Protein AF-A0AAW3B9J2-F1 (afdb_monomer)

Sequence (169 aa):
MQPTWLPDTKASALLDKLEAFFSQGSSTDRLRQFIGESEDTFALIASESAVNTDTEASLRLYHLFQKYGSLIEALIGEFIATMEKPDESMLQSLTSAIQEEWKSPSAAYRCVCTSYIVASMDYKEFLEFVDDMYSMTHYRMLMDEDDDSGKEDSEGIAGDASDGGWRIP

Structure (mmCIF, N/CA/C/O backbone):
data_AF-A0AAW3B9J2-F1
#
_entry.id   AF-A0AAW3B9J2-F1
#
loop_
_atom_site.group_PDB
_atom_site.id
_atom_site.type_symbol
_atom_site.label_atom_id
_atom_site.label_alt_id
_atom_site.label_comp_id
_atom_site.label_asym_id
_atom_site.label_entity_id
_atom_site.label_seq_id
_atom_site.pdbx_PDB_ins_code
_atom_site.Cartn_x
_atom_site.Cartn_y
_atom_site.Cartn_z
_atom_site.occupancy
_atom_site.B_iso_or_equiv
_atom_site.auth_seq_id
_atom_site.auth_comp_id
_atom_site.auth_asym_id
_atom_site.auth_atom_id
_atom_site.pdbx_PDB_model_num
ATOM 1 N N . MET A 1 1 ? 13.380 16.543 33.011 1.00 35.41 1 MET A N 1
ATOM 2 C CA . MET A 1 1 ? 12.353 15.483 33.020 1.00 35.41 1 MET A CA 1
ATOM 3 C C . MET A 1 1 ? 11.882 15.318 31.588 1.00 35.41 1 MET A C 1
ATOM 5 O O . MET A 1 1 ? 11.246 16.229 31.078 1.00 35.41 1 MET A O 1
ATOM 9 N N . GLN A 1 2 ? 12.294 14.251 30.904 1.00 36.44 2 GLN A N 1
ATOM 10 C CA . GLN A 1 2 ? 11.704 13.900 29.609 1.00 36.44 2 GLN A CA 1
ATOM 11 C C . GLN A 1 2 ? 10.344 13.243 29.879 1.00 36.44 2 GLN A C 1
ATOM 13 O O . GLN A 1 2 ? 10.280 12.404 30.782 1.00 36.44 2 GLN A O 1
ATOM 18 N N . PRO A 1 3 ? 9.266 13.606 29.166 1.00 47.28 3 PRO A N 1
ATOM 19 C CA . PRO A 1 3 ? 8.018 12.876 29.275 1.00 47.28 3 PRO A CA 1
ATOM 20 C C . PRO A 1 3 ? 8.247 11.483 28.694 1.00 47.28 3 PRO A C 1
ATOM 22 O O . PRO A 1 3 ? 8.607 11.339 27.527 1.00 47.28 3 PRO A O 1
ATOM 25 N N . THR A 1 4 ? 8.075 10.462 29.522 1.00 44.75 4 THR A N 1
ATOM 26 C CA . THR A 1 4 ? 8.011 9.073 29.084 1.00 44.75 4 THR A CA 1
ATOM 27 C C . THR A 1 4 ? 6.701 8.929 28.313 1.00 44.75 4 THR A C 1
ATOM 29 O O . THR A 1 4 ? 5.633 8.854 28.917 1.00 44.75 4 THR A O 1
ATOM 32 N N . TRP A 1 5 ? 6.765 8.998 26.983 1.00 53.16 5 TRP A N 1
ATOM 33 C CA . TRP A 1 5 ? 5.642 8.648 26.118 1.00 53.16 5 TRP A CA 1
ATOM 34 C C . TRP A 1 5 ? 5.382 7.153 26.299 1.00 53.16 5 TRP A C 1
ATOM 36 O O . TRP A 1 5 ? 6.102 6.312 25.766 1.00 53.16 5 TRP A O 1
ATOM 46 N N . LEU A 1 6 ? 4.408 6.819 27.141 1.00 50.75 6 LEU A N 1
ATOM 47 C CA . LEU A 1 6 ? 3.807 5.496 27.113 1.00 50.75 6 LEU A CA 1
ATOM 48 C C . LEU A 1 6 ? 2.967 5.433 25.833 1.00 50.75 6 LEU A C 1
ATOM 50 O O . LEU A 1 6 ? 2.169 6.351 25.628 1.00 50.75 6 LEU A O 1
ATOM 54 N N . PRO A 1 7 ? 3.136 4.405 24.985 1.00 57.59 7 PRO A N 1
ATOM 55 C CA . PRO A 1 7 ? 2.297 4.249 23.806 1.00 57.59 7 PRO A CA 1
ATOM 56 C C . PRO A 1 7 ? 0.835 4.204 24.248 1.00 57.59 7 PRO A C 1
ATOM 58 O O . PRO A 1 7 ? 0.490 3.525 25.225 1.00 57.59 7 PRO A O 1
ATOM 61 N N . ASP A 1 8 ? -0.025 4.955 23.560 1.00 70.19 8 ASP A N 1
ATOM 62 C CA . ASP A 1 8 ? -1.451 4.937 23.853 1.00 70.19 8 ASP A CA 1
ATOM 63 C C . ASP A 1 8 ? -1.984 3.529 23.563 1.00 70.19 8 ASP A C 1
ATOM 65 O O . ASP A 1 8 ? -2.153 3.110 22.418 1.00 70.19 8 ASP A O 1
ATOM 69 N N . THR A 1 9 ? -2.243 2.780 24.634 1.00 75.19 9 THR A N 1
ATOM 70 C CA . THR A 1 9 ? -2.792 1.416 24.588 1.00 75.19 9 THR A CA 1
ATOM 71 C C . THR A 1 9 ? -4.031 1.289 23.700 1.00 75.19 9 THR A C 1
ATOM 73 O O . THR A 1 9 ? -4.253 0.228 23.120 1.00 75.19 9 THR A O 1
ATOM 76 N N . LYS A 1 10 ? -4.830 2.355 23.547 1.00 77.38 10 LYS A N 1
ATOM 77 C CA . LYS A 1 10 ? -5.993 2.354 22.652 1.00 77.38 10 LYS A CA 1
ATOM 78 C C . LYS A 1 10 ? -5.591 2.481 21.186 1.00 77.38 10 LYS A C 1
ATOM 80 O O . LYS A 1 10 ? -6.169 1.793 20.349 1.00 77.38 10 LYS A O 1
ATOM 85 N N . ALA A 1 11 ? -4.609 3.328 20.887 1.00 80.31 11 ALA A N 1
ATOM 86 C CA . ALA A 1 11 ? -4.083 3.525 19.541 1.00 80.31 11 ALA A CA 1
ATOM 87 C C . ALA A 1 11 ? -3.380 2.250 19.039 1.00 80.31 11 ALA A C 1
ATOM 89 O O . ALA A 1 11 ? -3.662 1.778 17.939 1.00 80.31 11 ALA A O 1
ATOM 90 N N . SER A 1 12 ? -2.582 1.611 19.901 1.00 82.94 12 SER A N 1
ATOM 91 C CA . SER A 1 12 ? -1.957 0.313 19.613 1.00 82.94 12 SER A CA 1
ATOM 92 C C . SER A 1 12 ? -2.991 -0.796 19.370 1.00 82.94 12 SER A C 1
ATOM 94 O O . SER A 1 12 ? -2.873 -1.531 18.395 1.00 82.94 12 SER A O 1
ATOM 96 N N . ALA A 1 13 ? -4.055 -0.873 20.178 1.00 88.31 13 ALA A N 1
ATOM 97 C CA . ALA A 1 13 ? -5.120 -1.856 19.969 1.00 88.31 13 ALA A CA 1
ATOM 98 C C . ALA A 1 13 ? -5.925 -1.615 18.677 1.00 88.31 13 ALA A C 1
ATOM 100 O O . ALA A 1 13 ? -6.470 -2.556 18.100 1.00 88.31 13 ALA A O 1
ATOM 101 N N . LEU A 1 14 ? -6.047 -0.363 18.227 1.00 89.50 14 LEU A N 1
ATOM 102 C CA . LEU A 1 14 ? -6.725 -0.035 16.973 1.00 89.50 14 LEU A CA 1
ATOM 103 C C . LEU A 1 14 ? -5.888 -0.447 15.758 1.00 89.50 14 LEU A C 1
ATOM 105 O O . LEU A 1 14 ? -6.430 -0.999 14.803 1.00 89.50 14 LEU A O 1
ATOM 109 N N . LEU A 1 15 ? -4.577 -0.239 15.834 1.00 90.88 15 LEU A N 1
ATOM 110 C CA . LEU A 1 15 ? -3.620 -0.719 14.846 1.00 90.88 15 LEU A CA 1
ATOM 111 C C . LEU A 1 15 ? -3.603 -2.256 14.767 1.00 90.88 15 LEU A C 1
ATOM 113 O O . LEU A 1 15 ? -3.632 -2.805 13.674 1.00 90.88 15 LEU A O 1
ATOM 117 N N . ASP A 1 16 ? -3.690 -2.961 15.899 1.00 91.69 16 ASP A N 1
ATOM 118 C CA . ASP A 1 16 ? -3.807 -4.430 15.908 1.00 91.69 16 ASP A CA 1
ATOM 119 C C . ASP A 1 16 ? -5.089 -4.918 15.208 1.00 91.69 16 ASP A C 1
ATOM 121 O O . ASP A 1 16 ? -5.091 -5.941 14.523 1.00 91.69 16 ASP A O 1
ATOM 125 N N . LYS A 1 17 ? -6.198 -4.180 15.351 1.00 92.81 17 LYS A N 1
ATOM 126 C CA . LYS A 1 17 ? -7.443 -4.479 14.625 1.00 92.81 17 LYS A CA 1
ATOM 127 C C . LYS A 1 17 ? -7.298 -4.240 13.126 1.00 92.81 17 LYS A C 1
ATOM 129 O O . LYS A 1 17 ? -7.843 -5.018 12.346 1.00 92.81 17 LYS A O 1
ATOM 134 N N . LEU A 1 18 ? -6.600 -3.176 12.735 1.00 93.31 18 LEU A N 1
ATOM 135 C CA . LEU A 1 18 ? -6.308 -2.882 11.335 1.00 93.31 18 LEU A CA 1
ATOM 136 C C . LEU A 1 18 ? -5.437 -3.983 10.725 1.00 93.31 18 LEU A C 1
ATOM 138 O O . LEU A 1 18 ? -5.769 -4.509 9.667 1.00 93.31 18 LEU A O 1
ATOM 142 N N . GLU A 1 19 ? -4.395 -4.410 11.434 1.00 93.31 19 GLU A N 1
ATOM 143 C CA . GLU A 1 19 ? -3.536 -5.520 11.024 1.00 93.31 19 GLU A CA 1
ATOM 144 C C . GLU A 1 19 ? -4.334 -6.817 10.847 1.00 93.31 19 GLU A C 1
ATOM 146 O O . GLU A 1 19 ? -4.220 -7.499 9.825 1.00 93.31 19 GLU A O 1
ATOM 151 N N . ALA A 1 20 ? -5.208 -7.134 11.806 1.00 93.75 20 ALA A N 1
ATOM 152 C CA . ALA A 1 20 ? -6.086 -8.295 11.717 1.00 93.75 20 ALA A CA 1
ATOM 153 C C . ALA A 1 20 ? -7.047 -8.211 10.520 1.00 93.75 20 ALA A C 1
ATOM 155 O O . ALA A 1 20 ? -7.350 -9.237 9.915 1.00 93.75 20 ALA A O 1
ATOM 156 N N . PHE A 1 21 ? -7.517 -7.012 10.161 1.00 94.25 21 PHE A N 1
ATOM 157 C CA . PHE A 1 21 ? -8.353 -6.786 8.980 1.00 94.25 21 PHE A CA 1
ATOM 158 C C . PHE A 1 21 ? -7.575 -6.977 7.672 1.00 94.25 21 PHE A C 1
ATOM 160 O O . PHE A 1 21 ? -8.048 -7.658 6.759 1.00 94.25 21 PHE A O 1
ATOM 167 N N . PHE A 1 22 ? -6.365 -6.427 7.580 1.00 92.75 22 PHE A N 1
ATOM 168 C CA . PHE A 1 22 ? -5.494 -6.607 6.416 1.00 92.75 22 PHE A CA 1
ATOM 169 C C . PHE A 1 22 ? -5.054 -8.061 6.235 1.00 92.75 22 PHE A C 1
ATOM 171 O O . PHE A 1 22 ? -4.905 -8.514 5.105 1.00 92.75 22 PHE A O 1
ATOM 178 N N . SER A 1 23 ? -4.931 -8.810 7.331 1.00 91.19 23 SER A N 1
ATOM 179 C CA . SER A 1 23 ? -4.602 -10.239 7.327 1.00 91.19 23 SER A CA 1
ATOM 180 C C . SER A 1 23 ? -5.762 -11.147 6.894 1.00 91.19 23 SER A C 1
ATOM 182 O O . SER A 1 23 ? -5.589 -12.362 6.781 1.00 91.19 23 SER A O 1
ATOM 184 N N . GLN A 1 24 ? -6.962 -10.605 6.657 1.00 91.06 24 GLN A N 1
ATOM 185 C CA . GLN A 1 24 ? -8.087 -11.391 6.152 1.00 91.06 24 GLN A CA 1
ATOM 186 C C . GLN A 1 24 ? -7.840 -11.835 4.703 1.00 91.06 24 GLN A C 1
ATOM 188 O O . GLN A 1 24 ? -7.237 -11.115 3.903 1.00 91.06 24 GLN A O 1
ATOM 193 N N . GLY A 1 25 ? -8.364 -13.012 4.340 1.00 83.69 25 GLY A N 1
ATOM 194 C CA . GLY A 1 25 ? -8.215 -13.577 2.993 1.00 83.69 25 GLY A CA 1
ATOM 195 C C . GLY A 1 25 ? -8.647 -12.606 1.892 1.00 83.69 25 GLY A C 1
ATOM 196 O O . GLY A 1 25 ? -7.899 -12.366 0.959 1.00 83.69 25 GLY A O 1
ATOM 197 N N . SER A 1 26 ? -9.785 -11.929 2.057 1.00 88.94 26 SER A N 1
ATOM 198 C CA . SER A 1 26 ? -10.285 -10.954 1.077 1.00 88.94 26 SER A CA 1
ATOM 199 C C . SER A 1 26 ? -9.345 -9.766 0.843 1.00 88.94 26 SER A C 1
ATOM 201 O O . SER A 1 26 ? -9.193 -9.321 -0.293 1.00 88.94 26 SER A O 1
ATOM 203 N N . SER A 1 27 ? -8.715 -9.247 1.898 1.00 87.00 27 SER A N 1
ATOM 204 C CA . SER A 1 27 ? -7.790 -8.109 1.818 1.00 87.00 27 SER A CA 1
ATOM 205 C C . SER A 1 27 ? -6.470 -8.531 1.170 1.00 87.00 27 SER A C 1
ATOM 207 O O . SER A 1 27 ? -5.997 -7.896 0.226 1.00 87.00 27 SER A O 1
ATOM 209 N N . THR A 1 28 ? -5.915 -9.657 1.626 1.00 87.56 28 THR A N 1
ATOM 210 C CA . THR A 1 28 ? -4.672 -10.223 1.083 1.00 87.56 28 THR A CA 1
ATOM 211 C C . THR A 1 28 ? -4.815 -10.683 -0.370 1.00 87.56 28 THR A C 1
ATOM 213 O O . THR A 1 28 ? -3.900 -10.473 -1.165 1.00 87.56 28 THR A O 1
ATOM 216 N N . ASP A 1 29 ? -5.962 -11.246 -0.757 1.00 92.06 29 ASP A N 1
ATOM 217 C CA . ASP A 1 29 ? -6.234 -11.678 -2.131 1.00 92.06 29 ASP A CA 1
ATOM 218 C C . ASP A 1 29 ? -6.286 -10.493 -3.098 1.00 92.06 29 ASP A C 1
ATOM 220 O O . ASP A 1 29 ? -5.733 -10.578 -4.192 1.00 92.06 29 ASP A O 1
ATOM 224 N N . ARG A 1 30 ? -6.876 -9.362 -2.689 1.00 93.12 30 ARG A N 1
ATOM 225 C CA . ARG A 1 30 ? -6.908 -8.135 -3.504 1.00 93.12 30 ARG A CA 1
ATOM 226 C C . ARG A 1 30 ? -5.522 -7.533 -3.702 1.00 93.12 30 ARG A C 1
ATOM 228 O O . ARG A 1 30 ? -5.193 -7.136 -4.816 1.00 93.12 30 ARG A O 1
ATOM 235 N N . LEU A 1 31 ? -4.708 -7.485 -2.646 1.00 91.25 31 LEU A N 1
ATOM 236 C CA . LEU A 1 31 ? -3.314 -7.041 -2.750 1.00 91.25 31 LEU A CA 1
ATOM 237 C C . LEU A 1 31 ? -2.516 -7.967 -3.674 1.00 91.25 31 LEU A C 1
ATOM 239 O O . LEU A 1 31 ? -1.819 -7.491 -4.567 1.00 91.25 31 LEU A O 1
ATOM 243 N N . ARG A 1 32 ? -2.679 -9.288 -3.528 1.00 89.75 32 ARG A N 1
ATOM 244 C CA . ARG A 1 32 ? -2.040 -10.277 -4.407 1.00 89.75 32 ARG A CA 1
ATOM 245 C C . ARG A 1 32 ? -2.476 -10.118 -5.862 1.00 89.75 32 ARG A C 1
ATOM 247 O O . ARG A 1 32 ? -1.633 -10.183 -6.750 1.00 89.75 32 ARG A O 1
ATOM 254 N N . GLN A 1 33 ? -3.768 -9.909 -6.107 1.00 92.88 33 GLN A N 1
ATOM 255 C CA . GLN A 1 33 ? -4.297 -9.672 -7.448 1.00 92.88 33 GLN A CA 1
ATOM 256 C C . GLN A 1 33 ? -3.687 -8.407 -8.058 1.00 92.88 33 GLN A C 1
ATOM 258 O O . GLN A 1 33 ? -3.209 -8.458 -9.185 1.00 92.88 33 GLN A O 1
ATOM 263 N N . PHE A 1 34 ? -3.640 -7.305 -7.303 1.00 93.38 34 PHE A N 1
ATOM 264 C CA . PHE A 1 34 ? -3.010 -6.066 -7.756 1.00 93.38 34 PHE A CA 1
ATOM 265 C C . PHE A 1 34 ? -1.548 -6.281 -8.157 1.00 93.38 34 PHE A C 1
ATOM 267 O O . PHE A 1 34 ? -1.142 -5.845 -9.231 1.00 93.38 34 PHE A O 1
ATOM 274 N N . ILE A 1 35 ? -0.776 -6.983 -7.323 1.00 89.50 35 ILE A N 1
ATOM 275 C CA . ILE A 1 35 ? 0.625 -7.321 -7.606 1.00 89.50 35 ILE A CA 1
ATOM 276 C C . ILE A 1 35 ? 0.729 -8.143 -8.897 1.00 89.50 35 ILE A C 1
ATOM 278 O O . ILE A 1 35 ? 1.503 -7.790 -9.781 1.00 89.50 35 ILE A O 1
ATOM 282 N N . GLY A 1 36 ? -0.076 -9.202 -9.033 1.00 88.75 36 GLY A N 1
ATOM 283 C CA . GLY A 1 36 ? -0.045 -10.079 -10.207 1.00 88.75 36 GLY A CA 1
ATOM 284 C C . GLY A 1 36 ? -0.436 -9.371 -11.508 1.00 88.75 36 GLY A C 1
ATOM 285 O O . GLY A 1 36 ? 0.183 -9.595 -12.540 1.00 88.75 36 GLY A O 1
ATOM 286 N N . GLU A 1 37 ? -1.418 -8.470 -11.472 1.00 91.62 37 GLU A N 1
ATOM 287 C CA . GLU A 1 37 ? -1.817 -7.666 -12.639 1.00 91.62 37 GLU A CA 1
ATOM 288 C C . GLU A 1 37 ? -0.789 -6.586 -13.012 1.00 91.62 37 GLU A C 1
ATOM 290 O O . GLU A 1 37 ? -0.844 -6.028 -14.108 1.00 91.62 37 GLU A O 1
ATOM 295 N N . SER A 1 38 ? 0.137 -6.278 -12.102 1.00 91.00 38 SER A N 1
ATOM 296 C CA . SER A 1 38 ? 1.086 -5.170 -12.232 1.00 91.00 38 SER A CA 1
ATOM 297 C C . SER A 1 38 ? 2.529 -5.617 -12.467 1.00 91.00 38 SER A C 1
ATOM 299 O O . SER A 1 38 ? 3.410 -4.762 -12.559 1.00 91.00 38 SER A O 1
ATOM 301 N N . GLU A 1 39 ? 2.770 -6.923 -12.603 1.00 85.88 39 GLU A N 1
ATOM 302 C CA . GLU A 1 39 ? 4.099 -7.542 -12.713 1.00 85.88 39 GLU A CA 1
ATOM 303 C C . GLU A 1 39 ? 4.975 -6.894 -13.801 1.00 85.88 39 GLU A C 1
ATOM 305 O O . GLU A 1 39 ? 6.103 -6.484 -13.525 1.00 85.88 39 GLU A O 1
ATOM 310 N N . ASP A 1 40 ? 4.427 -6.675 -15.000 1.00 86.88 40 ASP A N 1
ATOM 311 C CA . ASP A 1 40 ? 5.141 -6.018 -16.107 1.00 86.88 40 ASP A CA 1
ATOM 312 C C . ASP A 1 40 ? 5.607 -4.597 -15.756 1.00 86.88 40 ASP A C 1
ATOM 314 O O . ASP A 1 40 ? 6.645 -4.128 -16.222 1.00 86.88 40 ASP A O 1
ATOM 318 N N . THR A 1 41 ? 4.819 -3.878 -14.950 1.00 87.38 41 THR A N 1
ATOM 319 C CA . THR A 1 41 ? 5.169 -2.517 -14.525 1.00 87.38 41 THR A CA 1
ATOM 320 C C . THR A 1 41 ? 6.151 -2.550 -13.360 1.00 87.38 41 THR A C 1
ATOM 322 O O . THR A 1 41 ? 7.021 -1.688 -13.289 1.00 87.38 41 THR A O 1
ATOM 325 N N . PHE A 1 42 ? 6.065 -3.558 -12.487 1.00 86.50 42 PHE A N 1
ATOM 326 C CA . PHE A 1 42 ? 7.043 -3.777 -11.421 1.00 86.50 42 PHE A CA 1
ATOM 327 C C . PHE A 1 42 ? 8.437 -4.026 -12.001 1.00 86.50 42 PHE A C 1
ATOM 329 O O . PHE A 1 42 ? 9.394 -3.432 -11.522 1.00 86.50 42 PHE A O 1
ATOM 336 N N . ALA A 1 43 ? 8.553 -4.782 -13.098 1.00 86.56 43 ALA A N 1
ATOM 337 C CA . ALA A 1 43 ? 9.832 -5.035 -13.769 1.00 86.56 43 ALA A CA 1
ATOM 338 C C . ALA A 1 43 ? 10.577 -3.762 -14.217 1.00 86.56 43 ALA A C 1
ATOM 340 O O . ALA A 1 43 ? 11.799 -3.778 -14.371 1.00 86.56 43 ALA A O 1
ATOM 341 N N . LEU A 1 44 ? 9.866 -2.642 -14.396 1.00 85.81 44 LEU A N 1
ATOM 342 C CA . LEU A 1 44 ? 10.474 -1.359 -14.751 1.00 85.81 44 LEU A CA 1
ATOM 343 C C . LEU A 1 44 ? 11.367 -0.804 -13.633 1.00 85.81 44 LEU A C 1
ATOM 345 O O . LEU A 1 44 ? 12.285 -0.040 -13.936 1.00 85.81 44 LEU A O 1
ATOM 349 N N . ILE A 1 45 ? 11.161 -1.214 -12.373 1.00 84.00 45 ILE A N 1
ATOM 350 C CA . ILE A 1 45 ? 11.986 -0.771 -11.240 1.00 84.00 45 ILE A CA 1
ATOM 351 C C . ILE A 1 45 ? 13.456 -1.161 -11.421 1.00 84.00 45 ILE A C 1
ATOM 353 O O . ILE A 1 45 ? 14.346 -0.364 -11.146 1.00 84.00 45 ILE A O 1
ATOM 357 N N . ALA A 1 46 ? 13.721 -2.322 -12.030 1.00 75.94 46 ALA A N 1
ATOM 358 C CA . ALA A 1 46 ? 15.075 -2.791 -12.320 1.00 75.94 46 ALA A CA 1
ATOM 359 C C . ALA A 1 46 ? 15.822 -1.901 -13.333 1.00 75.94 46 ALA A C 1
ATOM 361 O O . ALA A 1 46 ? 17.046 -1.969 -13.438 1.00 75.94 46 ALA A O 1
ATOM 362 N N . SER A 1 47 ? 15.092 -1.083 -14.099 1.00 72.06 47 SER A N 1
ATOM 363 C CA . SER A 1 47 ? 15.655 -0.146 -15.077 1.00 72.06 47 SER A CA 1
ATOM 364 C C . SER A 1 47 ? 15.778 1.293 -14.567 1.00 72.06 47 SER A C 1
ATOM 366 O O . SER A 1 47 ? 16.457 2.099 -15.202 1.00 72.06 47 SER A O 1
ATOM 368 N N . GLU A 1 48 ? 15.173 1.617 -13.421 1.00 69.06 48 GLU A N 1
ATOM 369 C CA . GLU A 1 48 ? 15.146 2.962 -12.841 1.00 69.06 48 GLU A CA 1
ATOM 370 C C . GLU A 1 48 ? 15.956 2.976 -11.536 1.00 69.06 48 GLU A C 1
ATOM 372 O O . GLU A 1 48 ? 15.485 2.587 -10.474 1.00 69.06 48 GLU A O 1
ATOM 377 N N . SER A 1 49 ? 17.209 3.436 -11.597 1.00 55.34 49 SER A N 1
ATOM 378 C CA . SER A 1 49 ? 18.119 3.429 -10.439 1.00 55.34 49 SER A CA 1
ATOM 379 C C . SER A 1 49 ? 17.876 4.569 -9.433 1.00 55.34 49 SER A C 1
ATOM 381 O O . SER A 1 49 ? 18.648 4.724 -8.487 1.00 55.34 49 SER A O 1
ATOM 383 N N . ALA A 1 50 ? 16.884 5.435 -9.669 1.00 63.81 50 ALA A N 1
ATOM 384 C CA . ALA A 1 50 ? 16.553 6.582 -8.824 1.00 63.81 50 ALA A CA 1
ATOM 385 C C . ALA A 1 50 ? 15.116 7.065 -9.076 1.00 63.81 50 ALA A C 1
ATOM 387 O O . ALA A 1 50 ? 14.529 6.770 -10.113 1.00 63.81 50 ALA A O 1
ATOM 388 N N . VAL A 1 51 ? 14.579 7.877 -8.155 1.00 64.69 51 VAL A N 1
ATOM 389 C CA . VAL A 1 51 ? 13.319 8.610 -8.359 1.00 64.69 51 VAL A CA 1
ATOM 390 C C . VAL A 1 51 ? 13.498 9.585 -9.527 1.00 64.69 51 VAL A C 1
ATOM 392 O O . VAL A 1 51 ? 14.021 10.686 -9.361 1.00 64.69 51 VAL A O 1
ATOM 395 N N . ASN A 1 52 ? 13.090 9.160 -10.714 1.00 68.94 52 ASN A N 1
ATOM 396 C CA . ASN A 1 52 ? 13.035 9.960 -11.927 1.00 68.94 52 ASN A CA 1
ATOM 397 C C . ASN A 1 52 ? 11.554 10.192 -12.271 1.00 68.94 52 ASN A C 1
ATOM 399 O O . ASN A 1 52 ? 10.700 9.400 -11.889 1.00 68.94 52 ASN A O 1
ATOM 403 N N . THR A 1 53 ? 11.21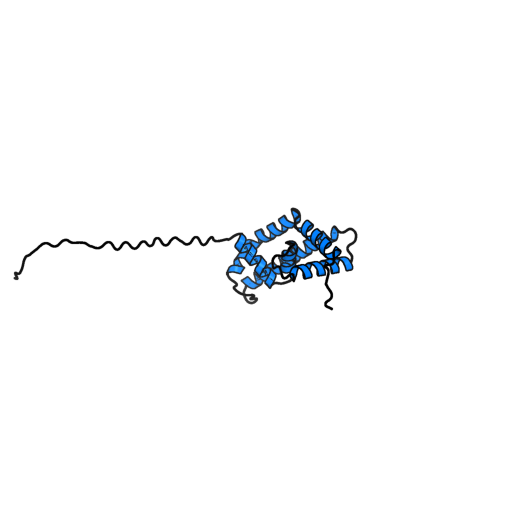2 11.305 -12.916 1.00 68.06 53 THR A N 1
ATOM 404 C CA . THR A 1 53 ? 9.837 11.594 -13.380 1.00 68.06 53 THR A CA 1
ATOM 405 C C . THR A 1 53 ? 9.771 11.888 -14.873 1.00 68.06 53 THR A C 1
ATOM 407 O O . THR A 1 53 ? 8.685 12.094 -15.409 1.00 68.06 53 THR A O 1
ATOM 410 N N . ASP A 1 54 ? 10.917 11.886 -15.551 1.00 79.25 54 ASP A N 1
ATOM 411 C CA . ASP A 1 54 ? 11.045 12.364 -16.928 1.00 79.25 54 ASP A CA 1
ATOM 412 C C . ASP A 1 54 ? 11.091 11.215 -17.946 1.00 79.25 54 ASP A C 1
ATOM 414 O O . ASP A 1 54 ? 11.174 11.445 -19.154 1.00 79.25 54 ASP A O 1
ATOM 418 N N . THR A 1 55 ? 11.019 9.966 -17.478 1.00 85.06 55 THR A N 1
ATOM 419 C CA . THR A 1 55 ? 10.967 8.774 -18.329 1.00 85.06 55 THR A CA 1
ATOM 420 C C . THR A 1 55 ? 9.548 8.221 -18.409 1.00 85.06 55 THR A C 1
ATOM 422 O O . THR A 1 55 ? 8.741 8.330 -17.485 1.00 85.06 55 THR A O 1
ATOM 425 N N . GLU A 1 56 ? 9.234 7.566 -19.526 1.00 87.75 56 GLU A N 1
ATOM 426 C CA . GLU A 1 56 ? 7.960 6.862 -19.677 1.00 87.75 56 GLU A CA 1
ATOM 427 C C . GLU A 1 56 ? 7.786 5.769 -18.609 1.00 87.75 56 GLU A C 1
ATOM 429 O O . GLU A 1 56 ? 6.689 5.594 -18.079 1.00 87.75 56 GLU A O 1
ATOM 434 N N . ALA A 1 57 ? 8.868 5.067 -18.258 1.00 86.75 57 ALA A N 1
ATOM 435 C CA . ALA A 1 57 ? 8.861 4.054 -17.208 1.00 86.75 57 ALA A CA 1
ATOM 436 C C . ALA A 1 57 ? 8.491 4.657 -15.845 1.00 86.75 57 ALA A C 1
ATOM 438 O O . ALA A 1 57 ? 7.590 4.153 -15.174 1.00 86.75 57 ALA A O 1
ATOM 439 N N . SER A 1 58 ? 9.087 5.797 -15.498 1.00 86.75 58 SER A N 1
ATOM 440 C CA . SER A 1 58 ? 8.763 6.542 -14.281 1.00 86.75 58 SER A CA 1
ATOM 441 C C . SER A 1 58 ? 7.309 7.007 -14.233 1.00 86.75 58 SER A C 1
ATOM 443 O O . SER A 1 58 ? 6.653 6.891 -13.201 1.00 86.75 58 SER A O 1
ATOM 445 N N . LEU A 1 59 ? 6.758 7.487 -15.353 1.00 89.81 59 LEU A N 1
ATOM 446 C CA . LEU A 1 59 ? 5.347 7.880 -15.424 1.00 89.81 59 LEU A CA 1
ATOM 447 C C . LEU A 1 59 ? 4.402 6.684 -15.253 1.00 89.81 59 LEU A C 1
ATOM 449 O O . LEU A 1 59 ? 3.357 6.809 -14.611 1.00 89.81 59 LEU A O 1
ATOM 453 N N . ARG A 1 60 ? 4.762 5.513 -15.793 1.00 91.69 60 ARG A N 1
ATOM 454 C CA . ARG A 1 60 ? 3.995 4.272 -15.601 1.00 91.69 60 ARG A CA 1
ATOM 455 C C . ARG A 1 60 ? 4.035 3.807 -14.144 1.00 91.69 60 ARG A C 1
ATOM 457 O O . ARG A 1 60 ? 2.982 3.465 -13.607 1.00 91.69 60 ARG A O 1
ATOM 464 N N . LEU A 1 61 ? 5.202 3.858 -13.497 1.00 91.44 61 LEU A N 1
ATOM 465 C CA . LEU A 1 61 ? 5.361 3.571 -12.066 1.00 91.44 61 LEU A CA 1
ATOM 466 C C . LEU A 1 61 ? 4.565 4.555 -11.200 1.00 91.44 61 LEU A C 1
ATOM 468 O O . LEU A 1 61 ? 3.869 4.140 -10.277 1.00 91.44 61 LEU A O 1
ATOM 472 N N . TYR A 1 62 ? 4.566 5.843 -11.542 1.00 92.00 62 TYR A N 1
ATOM 473 C CA . TYR A 1 62 ? 3.765 6.841 -10.836 1.00 92.00 62 TYR A CA 1
ATOM 474 C C . TYR A 1 62 ? 2.255 6.606 -10.992 1.00 92.00 62 TYR A C 1
ATO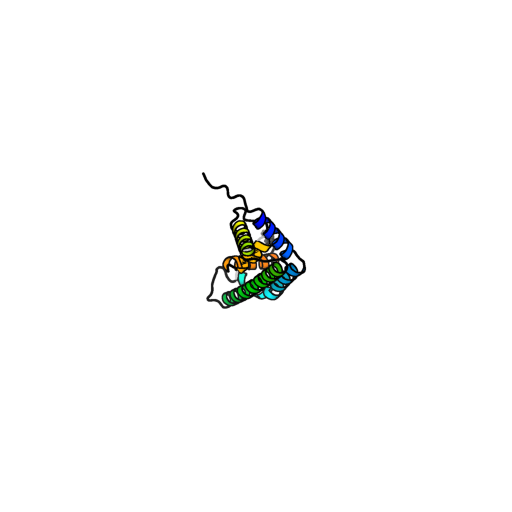M 476 O O . TYR A 1 62 ? 1.494 6.699 -10.031 1.00 92.00 62 TYR A O 1
ATOM 484 N N . HIS A 1 63 ? 1.792 6.243 -12.189 1.00 93.12 63 HIS A N 1
ATOM 485 C CA . HIS A 1 63 ? 0.389 5.878 -12.390 1.00 93.12 63 HIS A CA 1
ATOM 486 C C . HIS A 1 63 ? 0.010 4.610 -11.605 1.00 93.12 63 HIS A C 1
ATOM 488 O O . HIS A 1 63 ? -1.108 4.488 -11.102 1.00 93.12 63 HIS A O 1
ATOM 494 N N . LEU A 1 64 ? 0.944 3.668 -11.463 1.00 94.56 64 LEU A N 1
ATOM 495 C CA . LEU A 1 64 ? 0.756 2.491 -10.627 1.00 94.56 64 LEU A CA 1
ATOM 496 C C . LEU A 1 64 ? 0.677 2.845 -9.137 1.00 94.56 64 LEU A C 1
ATOM 498 O O . LEU A 1 64 ? -0.207 2.335 -8.452 1.00 94.56 64 LEU A O 1
ATOM 502 N N . PHE A 1 65 ? 1.517 3.769 -8.667 1.00 95.06 65 PHE A N 1
ATOM 503 C CA . PHE A 1 65 ? 1.440 4.332 -7.318 1.00 95.06 65 PHE A CA 1
ATOM 504 C C . PHE A 1 65 ? 0.059 4.935 -7.034 1.00 95.06 65 PHE A C 1
ATOM 506 O O . PHE A 1 65 ? -0.536 4.647 -6.001 1.00 95.06 65 PHE A O 1
ATOM 513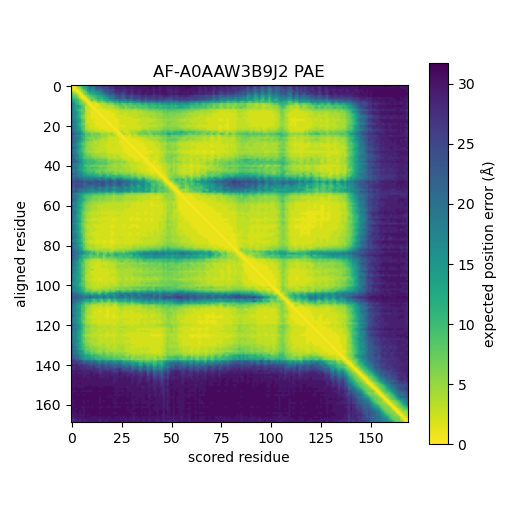 N N . GLN A 1 66 ? -0.512 5.694 -7.975 1.00 95.62 66 GLN A N 1
ATOM 514 C CA . GLN A 1 66 ? -1.864 6.245 -7.816 1.00 95.62 66 GLN A CA 1
ATOM 515 C C . GLN A 1 66 ? -2.925 5.148 -7.661 1.00 95.62 66 GLN A C 1
ATOM 517 O O . GLN A 1 66 ? -3.781 5.234 -6.780 1.00 95.62 66 GLN A 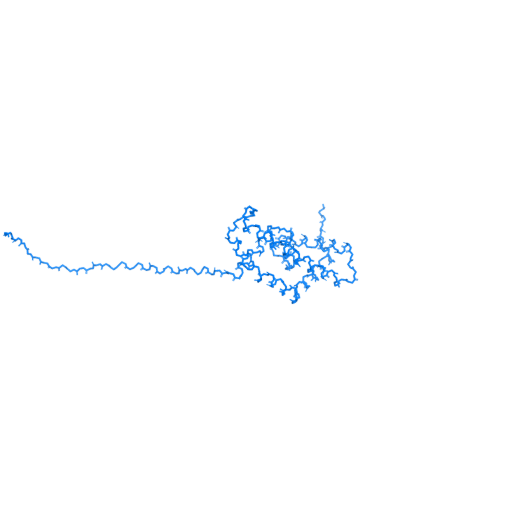O 1
ATOM 522 N N . LYS A 1 67 ? -2.855 4.090 -8.481 1.00 96.50 67 LYS A N 1
ATOM 523 C CA . LYS A 1 67 ? -3.763 2.937 -8.363 1.00 96.50 67 LYS A CA 1
ATOM 524 C C . LYS A 1 67 ? -3.600 2.217 -7.027 1.00 96.50 67 LYS A C 1
ATOM 526 O O . LYS A 1 67 ? -4.600 1.836 -6.421 1.00 96.50 67 LYS A O 1
ATOM 531 N N . TYR A 1 68 ? -2.360 2.039 -6.579 1.00 96.88 68 TYR A N 1
ATOM 532 C CA . TYR A 1 68 ? -2.052 1.443 -5.286 1.00 96.88 68 TYR A CA 1
ATOM 533 C C . TYR A 1 68 ? -2.624 2.284 -4.136 1.00 96.88 68 TYR A C 1
ATOM 535 O O . TYR A 1 68 ? -3.306 1.749 -3.265 1.00 96.88 68 TYR A O 1
ATOM 543 N N . GLY A 1 69 ? -2.459 3.609 -4.195 1.00 96.56 69 GLY A N 1
ATOM 544 C CA . GLY A 1 69 ? -3.075 4.557 -3.268 1.00 96.56 69 GLY A CA 1
ATOM 545 C C . GLY A 1 69 ? -4.587 4.371 -3.152 1.00 96.56 69 GLY A C 1
ATOM 546 O O . GLY A 1 69 ? -5.105 4.187 -2.053 1.00 96.56 69 GLY A O 1
ATOM 547 N N . SER A 1 70 ? -5.293 4.313 -4.285 1.00 97.19 70 SER A N 1
ATOM 548 C CA . SER A 1 70 ? -6.744 4.076 -4.299 1.00 97.19 70 SER A CA 1
ATOM 549 C C . SER A 1 70 ? -7.146 2.701 -3.750 1.00 97.19 70 SER A C 1
ATOM 551 O O . SER A 1 70 ? -8.192 2.577 -3.114 1.00 97.19 70 SER A O 1
ATOM 553 N N . LEU A 1 71 ? -6.339 1.659 -3.979 1.00 97.00 71 LEU A N 1
ATOM 554 C CA . LEU A 1 71 ? -6.582 0.330 -3.411 1.00 97.00 71 LEU A CA 1
ATOM 555 C C . LEU A 1 71 ? -6.496 0.357 -1.881 1.00 97.00 71 LEU A C 1
ATOM 557 O O . LEU A 1 71 ? -7.391 -0.160 -1.209 1.00 97.00 71 LEU A O 1
ATOM 561 N N . ILE A 1 72 ? -5.439 0.960 -1.338 1.00 96.56 72 ILE A N 1
ATOM 562 C CA . ILE A 1 72 ? -5.240 1.063 0.109 1.00 96.56 72 ILE A CA 1
ATOM 563 C C . ILE A 1 72 ? -6.314 1.945 0.748 1.00 96.56 72 ILE A C 1
ATOM 565 O O . ILE A 1 72 ? -6.883 1.558 1.768 1.00 96.56 72 ILE A O 1
ATOM 569 N N . GLU A 1 73 ? -6.669 3.070 0.125 1.00 95.25 73 GLU A N 1
ATOM 570 C CA . GLU A 1 73 ? -7.771 3.924 0.581 1.00 95.25 73 GLU A CA 1
ATOM 571 C C . GLU A 1 73 ? -9.096 3.151 0.652 1.00 95.25 73 GLU A C 1
ATOM 573 O O . GLU A 1 73 ? -9.806 3.237 1.655 1.00 95.25 73 GLU A O 1
ATOM 578 N N . ALA A 1 74 ? -9.406 2.333 -0.361 1.00 95.75 74 ALA A N 1
ATOM 579 C CA . ALA A 1 74 ? -10.602 1.494 -0.352 1.00 95.75 74 ALA A CA 1
ATOM 580 C C . ALA A 1 74 ? -10.585 0.468 0.796 1.00 95.75 74 ALA A C 1
ATOM 582 O O . ALA A 1 74 ? -11.588 0.316 1.493 1.00 95.75 74 ALA A O 1
ATOM 583 N N . LEU A 1 75 ? -9.449 -0.197 1.038 1.00 95.12 75 LEU A N 1
ATOM 584 C CA . LEU A 1 75 ? -9.298 -1.155 2.141 1.00 95.12 75 LEU A CA 1
ATOM 585 C C . LEU A 1 75 ? -9.453 -0.484 3.514 1.00 95.12 75 LEU A C 1
ATOM 587 O O . LEU A 1 75 ? -10.145 -1.010 4.385 1.00 95.12 75 LEU A O 1
ATOM 591 N N . ILE A 1 76 ? -8.860 0.698 3.705 1.00 93.69 76 ILE A N 1
ATOM 592 C CA . ILE A 1 76 ? -9.024 1.486 4.935 1.00 93.69 76 ILE A CA 1
ATOM 593 C C . ILE A 1 76 ? -10.486 1.926 5.095 1.00 93.69 76 ILE A C 1
ATOM 595 O O . ILE A 1 76 ? -11.038 1.833 6.191 1.00 93.69 76 ILE A O 1
ATOM 599 N N . GLY A 1 77 ? -11.134 2.376 4.018 1.00 92.94 77 GLY A N 1
ATOM 600 C CA . GLY A 1 77 ? -12.545 2.763 4.029 1.00 92.94 77 GLY A CA 1
ATOM 601 C C . GLY A 1 77 ? -13.467 1.612 4.438 1.00 92.94 77 GLY A C 1
ATOM 602 O O . GLY A 1 77 ? -14.361 1.794 5.266 1.00 92.94 77 GLY A O 1
ATOM 603 N N . GLU A 1 78 ? -13.210 0.407 3.928 1.00 94.06 78 GLU A N 1
ATOM 604 C CA . GLU A 1 78 ? -13.920 -0.814 4.320 1.00 94.06 78 GLU A CA 1
ATOM 605 C C . GLU A 1 78 ? -13.686 -1.163 5.792 1.00 94.06 78 GLU A C 1
ATOM 607 O O . GLU A 1 78 ? -14.645 -1.444 6.511 1.00 94.06 78 GLU A O 1
ATOM 612 N N . PHE A 1 79 ? -12.444 -1.075 6.276 1.00 93.38 79 PHE A N 1
ATOM 613 C CA . PHE A 1 79 ? -12.135 -1.261 7.693 1.00 93.38 79 PHE A CA 1
ATOM 614 C C . PHE A 1 79 ? -12.910 -0.280 8.580 1.00 93.38 79 PHE A C 1
ATOM 616 O O . PHE A 1 79 ? -13.543 -0.693 9.554 1.00 93.38 79 PHE A O 1
ATOM 623 N N . ILE A 1 80 ? -12.921 1.009 8.228 1.00 91.88 80 ILE A N 1
ATOM 624 C CA . ILE A 1 80 ? -13.665 2.045 8.956 1.00 91.88 80 ILE A CA 1
ATOM 625 C C . ILE A 1 80 ? -15.164 1.717 8.977 1.00 91.88 80 ILE A C 1
ATOM 627 O O . ILE A 1 80 ? -15.806 1.883 10.013 1.00 91.88 80 ILE A O 1
ATOM 631 N N . ALA A 1 81 ? -15.716 1.197 7.878 1.00 91.12 81 ALA A N 1
ATOM 632 C CA . ALA A 1 81 ? -17.119 0.792 7.800 1.00 91.12 81 ALA A CA 1
ATOM 633 C C . ALA A 1 81 ? -17.472 -0.400 8.711 1.00 91.12 81 ALA A C 1
ATOM 635 O O . ALA A 1 81 ? -18.640 -0.570 9.060 1.00 91.12 81 ALA A O 1
ATOM 636 N N . THR A 1 82 ? -16.491 -1.206 9.136 1.00 89.75 82 THR A N 1
ATOM 637 C CA . THR A 1 82 ? -16.710 -2.268 10.137 1.00 89.75 82 THR A CA 1
ATOM 638 C C . THR A 1 82 ? -16.803 -1.747 11.573 1.00 89.75 82 THR A C 1
ATOM 640 O O . THR A 1 82 ? -17.222 -2.482 12.470 1.00 89.75 82 THR A O 1
ATOM 643 N N . MET A 1 83 ? -16.432 -0.486 11.816 1.00 88.00 83 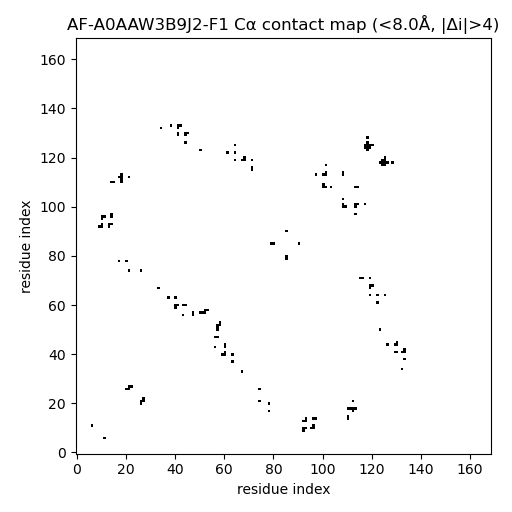MET A N 1
ATOM 644 C CA . MET A 1 83 ? -16.455 0.106 13.151 1.00 88.00 83 MET A CA 1
ATOM 645 C C . MET A 1 83 ? -17.859 0.587 13.511 1.00 88.00 83 MET A C 1
ATOM 647 O O . MET A 1 83 ? -18.526 1.263 12.736 1.00 88.00 83 MET A O 1
ATOM 651 N N . GLU A 1 84 ? -18.298 0.275 14.731 1.00 80.44 84 GLU A N 1
ATOM 652 C CA . GLU A 1 84 ? -19.669 0.546 15.184 1.00 80.44 84 GLU A CA 1
ATOM 653 C C . GLU A 1 84 ? -19.999 2.053 15.218 1.00 80.44 84 GLU A C 1
ATOM 655 O O . GLU A 1 84 ? -21.154 2.432 15.021 1.00 80.44 84 GLU A O 1
ATOM 660 N N . LYS A 1 85 ? -18.990 2.915 15.440 1.00 80.75 85 LYS A N 1
ATOM 661 C CA . LYS A 1 85 ? -19.074 4.389 15.406 1.00 80.75 85 LYS A CA 1
ATOM 662 C C . LYS A 1 85 ? -17.703 5.006 15.092 1.00 80.75 85 LYS A C 1
ATOM 664 O O . LYS A 1 85 ? -16.989 5.367 16.029 1.00 80.75 85 LYS A O 1
ATOM 669 N N . PRO A 1 86 ? -17.299 5.113 13.818 1.00 82.69 86 PRO A N 1
ATOM 670 C CA . PRO A 1 86 ? -16.076 5.822 13.486 1.00 82.69 86 PRO A CA 1
ATOM 671 C C . PRO A 1 86 ? -16.268 7.314 13.777 1.00 82.69 86 PRO A C 1
ATOM 673 O O . PRO A 1 86 ? -17.202 7.937 13.272 1.00 82.69 86 PRO A O 1
ATOM 676 N N . ASP A 1 87 ? -15.402 7.881 14.609 1.00 85.88 87 ASP A N 1
ATOM 677 C CA . ASP A 1 87 ? -15.345 9.318 14.860 1.00 85.88 87 ASP A CA 1
ATOM 678 C C . ASP A 1 87 ? -13.967 9.885 14.496 1.00 85.88 87 ASP A C 1
ATOM 680 O O . ASP A 1 87 ? -13.005 9.158 14.234 1.00 85.88 87 ASP A O 1
ATOM 684 N N . GLU A 1 88 ? -13.879 11.213 14.438 1.00 87.06 88 GLU A N 1
ATOM 685 C CA . GLU A 1 88 ? -12.645 11.908 14.069 1.00 87.06 88 GLU A CA 1
ATOM 686 C C . GLU A 1 88 ? -11.499 11.593 15.044 1.00 87.06 88 GLU A C 1
ATOM 688 O O . GLU A 1 88 ? -10.352 11.440 14.626 1.00 87.06 88 GLU A O 1
ATOM 693 N N . SER A 1 89 ? -11.809 11.409 16.332 1.00 86.75 89 SER A N 1
ATOM 694 C CA . SER A 1 89 ? -10.818 11.055 17.350 1.00 86.75 89 SER A CA 1
ATOM 695 C C . SER A 1 89 ? -10.201 9.684 17.084 1.00 86.75 89 SER A C 1
ATOM 697 O O . SER A 1 89 ? -8.992 9.525 17.227 1.00 86.75 89 SER A O 1
ATOM 699 N N . MET A 1 90 ? -11.000 8.695 16.688 1.00 88.69 90 MET A N 1
ATOM 700 C CA . MET A 1 90 ? -10.530 7.357 16.339 1.00 88.69 90 MET A CA 1
ATOM 701 C C . MET A 1 90 ? -9.596 7.401 15.127 1.00 88.69 90 MET A C 1
ATOM 703 O O . MET A 1 90 ? -8.544 6.763 15.144 1.00 88.69 90 MET A O 1
ATOM 707 N N . LEU A 1 91 ? -9.950 8.169 14.091 1.00 88.38 91 LEU A N 1
ATOM 708 C CA . LEU A 1 91 ? -9.112 8.330 12.897 1.00 88.38 91 LEU A CA 1
ATOM 709 C C . LEU A 1 91 ? -7.777 9.013 13.229 1.00 88.38 91 LEU A C 1
ATOM 711 O O . LEU A 1 91 ? -6.725 8.589 12.746 1.00 88.38 91 LEU A O 1
ATOM 715 N N . GLN A 1 92 ? -7.798 10.022 14.103 1.00 88.69 92 GLN A N 1
ATOM 716 C CA . GLN A 1 92 ? -6.587 10.678 14.603 1.00 88.69 92 GLN A CA 1
ATOM 717 C C . GLN A 1 92 ? -5.715 9.727 15.437 1.00 88.69 92 GLN A C 1
ATOM 719 O O . GLN A 1 92 ? -4.491 9.719 15.276 1.00 88.69 92 GLN A O 1
ATOM 724 N N . SER A 1 93 ? -6.325 8.885 16.280 1.00 88.88 93 SER A N 1
ATOM 725 C CA . SER A 1 93 ? -5.610 7.845 17.030 1.00 88.88 93 SER A CA 1
ATOM 726 C C . SER A 1 93 ? -4.980 6.806 16.104 1.00 88.88 93 SER A C 1
ATOM 728 O O . SER A 1 93 ? -3.829 6.435 16.315 1.00 88.88 93 SER A O 1
ATOM 730 N N . LEU A 1 94 ? -5.692 6.368 15.060 1.00 88.81 94 LEU A N 1
ATOM 731 C CA . LEU A 1 94 ? -5.159 5.418 14.081 1.00 88.81 94 LEU A CA 1
ATOM 732 C C . LEU A 1 94 ? -3.977 6.005 13.312 1.00 88.81 94 LEU A C 1
ATOM 734 O O . LEU A 1 94 ? -2.940 5.364 13.181 1.00 88.81 94 LEU A O 1
ATOM 738 N N . THR A 1 95 ? -4.117 7.251 12.859 1.00 89.38 95 THR A N 1
ATOM 739 C CA . THR A 1 95 ? -3.052 7.971 12.153 1.00 89.38 95 THR A CA 1
ATOM 740 C C . THR A 1 95 ? -1.810 8.101 13.032 1.00 89.38 95 THR A C 1
ATOM 742 O O . THR A 1 95 ? -0.702 7.829 12.575 1.00 89.38 95 THR A O 1
ATOM 745 N N . SER A 1 96 ? -1.989 8.470 14.304 1.00 88.38 96 SER A N 1
ATOM 746 C CA . SER A 1 96 ? -0.885 8.560 15.268 1.00 88.38 96 SER A CA 1
ATOM 747 C C . SER A 1 96 ? -0.207 7.205 15.477 1.00 88.38 96 SER A C 1
ATOM 749 O O . SER A 1 96 ? 1.015 7.135 15.413 1.00 88.38 96 SER A O 1
ATOM 751 N N . ALA A 1 97 ? -0.979 6.121 15.627 1.00 89.00 97 ALA A N 1
ATOM 752 C CA . ALA A 1 97 ? -0.436 4.773 15.801 1.00 89.00 97 ALA A CA 1
ATOM 753 C C . ALA A 1 97 ? 0.412 4.319 14.603 1.00 89.00 97 ALA A C 1
ATOM 755 O O . ALA A 1 97 ? 1.520 3.823 14.793 1.00 89.00 97 ALA A O 1
ATOM 756 N N . ILE A 1 98 ? -0.084 4.532 13.379 1.00 89.38 98 ILE A N 1
ATOM 757 C CA . ILE A 1 98 ? 0.641 4.204 12.141 1.00 89.38 98 ILE A CA 1
ATOM 758 C C . ILE A 1 98 ? 1.936 5.021 12.057 1.00 89.38 98 ILE A C 1
ATOM 760 O O . ILE A 1 98 ? 2.992 4.482 11.743 1.00 89.38 98 ILE A O 1
ATOM 764 N N . GLN A 1 99 ? 1.887 6.319 12.375 1.00 86.94 99 GLN A N 1
ATOM 765 C CA . GLN A 1 99 ? 3.076 7.177 12.352 1.00 86.94 99 GLN A CA 1
ATOM 766 C C . GLN A 1 99 ? 4.107 6.810 13.422 1.00 86.94 99 GLN A C 1
ATOM 768 O O . GLN A 1 99 ? 5.307 6.920 13.172 1.00 86.94 99 GLN A O 1
ATOM 773 N N . GLU A 1 100 ? 3.664 6.433 14.620 1.00 86.81 100 GLU A N 1
ATOM 774 C CA . GLU A 1 100 ? 4.543 5.969 15.695 1.00 86.81 100 GLU A CA 1
ATOM 775 C C . GLU A 1 100 ? 5.229 4.660 15.323 1.00 86.81 100 GLU A C 1
ATOM 777 O O . GLU A 1 100 ? 6.439 4.536 15.502 1.00 86.81 100 GLU A O 1
ATOM 782 N N . GLU A 1 101 ? 4.475 3.712 14.766 1.00 86.69 101 GLU A N 1
ATOM 783 C CA . GLU A 1 101 ? 5.036 2.458 14.283 1.00 86.69 101 GLU A CA 1
ATOM 784 C C . GLU A 1 101 ? 6.015 2.690 13.132 1.00 86.69 101 GLU A C 1
ATOM 786 O O . GLU A 1 101 ? 7.112 2.133 13.153 1.00 86.69 101 GLU A O 1
ATOM 791 N N . TRP A 1 102 ? 5.666 3.561 12.180 1.00 85.31 102 TRP A N 1
ATOM 792 C CA . TRP A 1 102 ? 6.540 3.895 11.059 1.00 85.31 102 TRP A CA 1
ATOM 793 C C . TRP A 1 102 ? 7.882 4.474 11.529 1.00 85.31 102 TRP A C 1
ATOM 795 O O . TRP A 1 102 ? 8.946 4.107 11.042 1.00 85.31 102 TRP A O 1
ATOM 805 N N . LYS A 1 103 ? 7.849 5.356 12.531 1.00 83.00 103 LYS A N 1
ATOM 806 C CA . LYS A 1 103 ? 9.046 6.010 13.082 1.00 83.00 103 LYS A CA 1
ATOM 807 C C . LYS A 1 103 ? 9.819 5.135 14.076 1.00 83.00 103 LYS A C 1
ATOM 809 O O . LYS A 1 103 ? 10.796 5.616 14.659 1.00 83.00 103 LYS A O 1
ATOM 814 N N . SER A 1 104 ? 9.389 3.894 14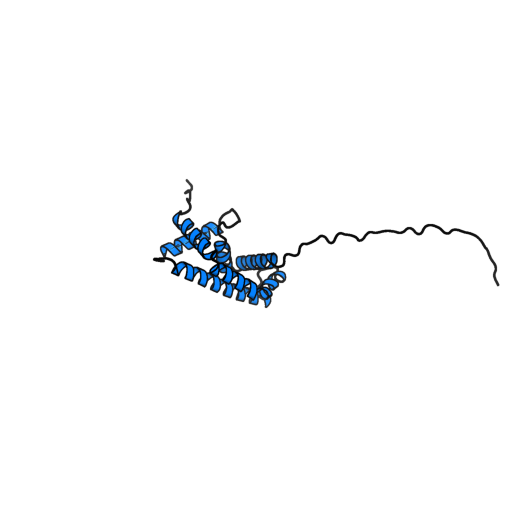.318 1.00 77.88 104 SER A N 1
ATOM 815 C CA . SER A 1 104 ? 10.033 3.016 15.291 1.00 77.88 104 SER A CA 1
ATOM 816 C C . SER A 1 104 ? 11.476 2.685 14.869 1.00 77.88 104 SER A C 1
ATOM 818 O O . SER A 1 104 ? 11.702 2.241 13.745 1.00 77.88 104 SER A O 1
ATOM 820 N N . PRO A 1 105 ? 12.476 2.828 15.762 1.00 62.75 105 PRO A N 1
ATOM 821 C CA . PRO A 1 105 ? 13.880 2.526 15.459 1.00 62.75 105 PRO A CA 1
ATOM 822 C C . PRO A 1 105 ? 14.160 1.048 15.148 1.00 62.75 105 PRO A C 1
ATOM 824 O O . PRO A 1 105 ? 15.220 0.719 14.617 1.00 62.75 105 PRO A O 1
ATOM 827 N N . SER A 1 106 ? 13.248 0.140 15.515 1.00 59.69 106 SER A N 1
ATOM 828 C CA . SER A 1 106 ? 13.298 -1.251 15.076 1.00 59.69 106 SER A CA 1
ATOM 829 C C . SER A 1 106 ? 12.764 -1.306 13.646 1.00 59.69 106 SER A C 1
ATOM 831 O O . SER A 1 106 ? 11.558 -1.392 13.455 1.00 59.69 106 SER A O 1
ATOM 833 N N . ALA A 1 107 ? 13.649 -1.247 12.654 1.00 52.00 107 ALA A N 1
ATOM 834 C CA . ALA A 1 107 ? 13.345 -1.198 11.216 1.00 52.00 107 ALA A CA 1
ATOM 835 C C . ALA A 1 107 ? 12.528 -2.388 10.641 1.00 52.00 107 ALA A C 1
ATOM 837 O O . ALA A 1 107 ? 12.430 -2.543 9.431 1.00 52.00 107 ALA A O 1
ATOM 838 N N . ALA A 1 108 ? 11.947 -3.237 11.491 1.00 59.22 108 ALA A N 1
ATOM 839 C CA . ALA A 1 108 ? 10.909 -4.188 11.136 1.00 59.22 108 ALA A CA 1
ATOM 840 C C . ALA A 1 108 ? 9.593 -3.681 11.737 1.00 59.22 108 ALA A C 1
ATOM 842 O O . ALA A 1 108 ? 9.423 -3.687 12.962 1.00 59.22 108 ALA A O 1
ATOM 843 N N . TYR A 1 109 ? 8.680 -3.219 10.883 1.00 66.88 109 TYR A N 1
ATOM 844 C CA . TYR A 1 109 ? 7.323 -2.880 11.303 1.00 66.88 109 TYR A CA 1
ATOM 845 C C . TYR A 1 109 ? 6.693 -4.088 12.006 1.00 66.88 109 TYR A C 1
ATOM 847 O O . TYR A 1 109 ? 6.849 -5.227 11.562 1.00 66.88 109 TYR A O 1
ATOM 855 N N . ARG A 1 110 ? 6.002 -3.857 13.128 1.00 78.12 110 ARG A N 1
ATOM 856 C CA . ARG A 1 110 ? 5.312 -4.929 13.860 1.00 78.12 110 ARG A CA 1
ATOM 857 C C . ARG A 1 110 ? 4.054 -5.367 13.100 1.00 78.12 110 ARG A C 1
ATOM 859 O O . ARG A 1 110 ? 3.691 -6.538 13.179 1.00 78.12 110 ARG A O 1
ATOM 866 N N . CYS A 1 111 ? 3.424 -4.451 12.372 1.00 84.00 111 CYS A N 1
ATOM 867 C CA . CYS A 1 111 ? 2.237 -4.664 11.556 1.00 84.00 111 CYS A CA 1
ATOM 868 C C . CYS A 1 111 ? 2.566 -4.498 10.066 1.00 84.00 111 CYS A C 1
ATOM 870 O O . CYS A 1 111 ? 3.071 -3.457 9.640 1.00 84.00 111 CYS A O 1
ATOM 872 N N . VAL A 1 112 ? 2.240 -5.509 9.259 1.00 87.06 112 VAL A N 1
ATOM 873 C CA . VAL A 1 112 ? 2.465 -5.491 7.805 1.00 87.06 112 VAL A CA 1
ATOM 874 C C . VAL A 1 112 ? 1.584 -4.436 7.129 1.00 87.06 112 VAL A C 1
ATOM 876 O O . VAL A 1 112 ? 2.007 -3.787 6.171 1.00 87.06 112 VAL A O 1
ATOM 879 N N . CYS A 1 113 ? 0.375 -4.202 7.652 1.00 90.88 113 CYS A N 1
ATOM 880 C CA . CYS A 1 113 ? -0.524 -3.171 7.137 1.00 90.88 113 CYS A CA 1
ATOM 881 C C . CYS A 1 113 ? 0.103 -1.772 7.164 1.00 90.88 113 CYS A C 1
ATOM 883 O O . CYS A 1 113 ? -0.174 -0.974 6.272 1.00 90.88 113 CYS A O 1
ATOM 885 N N . THR A 1 114 ? 0.999 -1.488 8.112 1.00 91.12 114 THR A N 1
ATOM 886 C CA . THR A 1 114 ? 1.710 -0.207 8.169 1.00 91.12 114 THR A CA 1
ATOM 887 C C . THR A 1 114 ? 2.628 -0.024 6.971 1.00 91.12 114 THR A C 1
ATOM 889 O O . THR A 1 114 ? 2.606 1.047 6.371 1.00 91.12 114 THR A O 1
ATOM 892 N N . SER A 1 115 ? 3.346 -1.063 6.536 1.00 88.94 115 SER A N 1
ATOM 893 C CA . SER A 1 115 ? 4.142 -1.008 5.301 1.00 88.94 115 SER A CA 1
ATOM 894 C C . SER A 1 115 ? 3.264 -0.730 4.086 1.00 88.94 115 SER A C 1
ATOM 896 O O . SER A 1 115 ? 3.589 0.134 3.273 1.00 88.94 115 SER A O 1
ATOM 898 N N . TYR A 1 116 ? 2.108 -1.398 3.994 1.00 91.94 116 TYR A N 1
ATOM 899 C CA . TYR A 1 116 ? 1.184 -1.171 2.885 1.00 91.94 116 TYR A CA 1
ATOM 900 C C . TYR A 1 116 ? 0.663 0.267 2.843 1.00 91.94 116 TYR A C 1
ATOM 902 O O . TYR A 1 116 ? 0.567 0.856 1.766 1.00 91.94 116 TYR A O 1
ATOM 910 N N . ILE A 1 117 ? 0.358 0.842 4.006 1.00 93.69 117 ILE A N 1
ATOM 911 C CA . ILE A 1 117 ? -0.160 2.205 4.122 1.00 93.69 117 ILE A CA 1
ATOM 912 C C . ILE A 1 117 ? 0.930 3.235 3.847 1.00 93.69 117 ILE A C 1
ATOM 914 O O . ILE A 1 117 ? 0.695 4.164 3.078 1.00 93.69 117 ILE A O 1
ATOM 918 N N . VAL A 1 118 ? 2.129 3.065 4.396 1.00 91.56 118 VAL A N 1
ATOM 919 C CA . VAL A 1 118 ? 3.253 3.983 4.159 1.00 91.56 118 VAL A CA 1
ATOM 920 C C . VAL A 1 118 ? 3.616 4.027 2.671 1.00 91.56 118 VAL A C 1
ATOM 922 O O . VAL A 1 118 ? 3.681 5.114 2.095 1.00 91.56 118 VAL A O 1
ATOM 925 N N . ALA A 1 119 ? 3.692 2.867 2.010 1.00 92.56 119 ALA A N 1
ATOM 926 C CA . ALA A 1 119 ? 3.903 2.769 0.564 1.00 92.56 119 ALA A CA 1
ATOM 927 C C . ALA A 1 119 ? 2.774 3.410 -0.271 1.00 92.56 119 ALA A C 1
ATOM 929 O O . ALA A 1 119 ? 2.940 3.650 -1.459 1.00 92.56 119 ALA A O 1
ATOM 930 N N . SER A 1 120 ? 1.604 3.685 0.313 1.00 95.19 120 SER A N 1
ATOM 931 C CA . SER A 1 120 ? 0.508 4.384 -0.375 1.00 95.19 120 SER A CA 1
ATOM 932 C C . SER A 1 120 ? 0.585 5.908 -0.242 1.00 95.19 120 SER A C 1
ATOM 934 O O . SER A 1 120 ? -0.063 6.629 -0.998 1.00 95.19 120 SER A O 1
ATOM 936 N N . MET A 1 121 ? 1.374 6.401 0.716 1.00 92.31 121 MET A N 1
ATOM 937 C CA . MET A 1 121 ? 1.467 7.818 1.072 1.00 92.31 121 MET A CA 1
ATOM 938 C C . MET A 1 121 ? 2.720 8.492 0.514 1.00 92.31 121 MET A C 1
ATOM 940 O O . MET A 1 121 ? 2.690 9.691 0.238 1.00 92.31 121 MET A O 1
ATOM 944 N N . ASP A 1 122 ? 3.809 7.741 0.361 1.00 90.94 122 ASP A N 1
ATOM 945 C CA . ASP A 1 122 ? 5.094 8.253 -0.101 1.00 90.94 122 ASP A CA 1
ATOM 946 C C . ASP A 1 122 ? 5.589 7.450 -1.310 1.00 90.94 122 ASP A C 1
ATOM 948 O O . ASP A 1 122 ? 5.649 6.222 -1.288 1.00 90.94 122 ASP A O 1
ATOM 952 N N . TYR A 1 123 ? 5.934 8.156 -2.390 1.00 91.06 123 TYR A N 1
ATOM 953 C CA . TYR A 1 123 ? 6.342 7.516 -3.640 1.00 91.06 123 TYR A CA 1
ATOM 954 C C . TYR A 1 123 ? 7.691 6.800 -3.524 1.00 91.06 123 TYR A C 1
ATOM 956 O O . TYR A 1 123 ? 7.912 5.802 -4.198 1.00 91.06 123 TYR A O 1
ATOM 964 N N . LYS A 1 124 ? 8.604 7.271 -2.672 1.00 90.31 124 LYS A N 1
ATOM 965 C CA . LYS A 1 124 ? 9.881 6.588 -2.453 1.00 90.31 124 LYS A CA 1
ATOM 966 C C . LYS A 1 124 ? 9.650 5.264 -1.726 1.00 90.31 124 LYS A C 1
ATOM 968 O O . LYS A 1 124 ? 10.168 4.245 -2.164 1.00 90.31 124 LYS A O 1
ATOM 973 N N . GLU A 1 125 ? 8.823 5.276 -0.686 1.00 90.44 125 GLU A N 1
ATOM 974 C CA . GLU A 1 125 ? 8.432 4.060 0.042 1.00 90.44 125 GLU A CA 1
ATOM 975 C C . GLU A 1 125 ? 7.663 3.087 -0.872 1.00 90.44 125 GLU A C 1
ATOM 977 O O . GLU A 1 125 ? 7.840 1.874 -0.792 1.00 90.44 125 GLU A O 1
ATOM 982 N N . PHE A 1 126 ? 6.852 3.607 -1.802 1.00 92.81 126 PHE A N 1
ATOM 983 C CA . PHE A 1 126 ? 6.221 2.799 -2.847 1.00 92.81 126 PHE A CA 1
ATOM 984 C C . PHE A 1 126 ? 7.239 2.097 -3.749 1.00 92.81 126 PHE A C 1
ATOM 986 O O . PHE A 1 126 ? 7.073 0.921 -4.058 1.00 92.81 126 PHE A O 1
ATOM 993 N N . LEU A 1 127 ? 8.270 2.811 -4.204 1.00 91.50 127 LEU A N 1
ATOM 994 C CA . LEU A 1 127 ? 9.294 2.233 -5.072 1.00 91.50 127 LEU A CA 1
ATOM 995 C C . LEU A 1 127 ? 10.086 1.137 -4.352 1.00 91.50 127 LEU A C 1
ATOM 997 O O . LEU A 1 127 ? 10.348 0.106 -4.961 1.00 91.50 127 LEU A O 1
ATOM 1001 N N . GLU A 1 128 ? 10.395 1.324 -3.066 1.00 90.00 128 GLU A N 1
ATOM 1002 C CA . GLU A 1 128 ? 11.012 0.283 -2.230 1.00 90.00 128 GLU A CA 1
ATOM 1003 C C . GLU A 1 128 ? 10.092 -0.940 -2.102 1.00 90.00 128 GLU A C 1
ATOM 1005 O O . GLU A 1 128 ? 10.523 -2.066 -2.333 1.00 90.00 128 GLU A O 1
ATOM 1010 N N . PHE A 1 129 ? 8.793 -0.729 -1.863 1.00 90.44 129 PHE A N 1
ATOM 1011 C CA . PHE A 1 129 ? 7.806 -1.811 -1.857 1.00 90.44 129 PHE A CA 1
ATOM 1012 C C . PHE A 1 129 ? 7.741 -2.568 -3.195 1.00 90.44 129 PHE A C 1
ATOM 1014 O O . PHE A 1 129 ? 7.678 -3.797 -3.211 1.00 90.44 129 PHE A O 1
ATOM 1021 N N . VAL A 1 130 ? 7.742 -1.861 -4.328 1.00 90.81 130 VAL A N 1
ATOM 1022 C CA . VAL A 1 130 ? 7.721 -2.484 -5.660 1.00 90.81 130 VAL A CA 1
ATOM 1023 C C . VAL A 1 130 ? 8.994 -3.290 -5.913 1.00 90.81 130 VAL A C 1
ATOM 1025 O O . VAL A 1 130 ? 8.900 -4.405 -6.427 1.00 90.81 130 VAL A O 1
ATOM 1028 N N . ASP A 1 131 ? 10.156 -2.755 -5.536 1.00 89.06 131 ASP A N 1
ATOM 1029 C CA . ASP A 1 131 ? 11.442 -3.443 -5.661 1.00 89.06 131 ASP A CA 1
ATOM 1030 C C . ASP A 1 131 ? 11.482 -4.727 -4.821 1.00 89.06 131 ASP A C 1
ATOM 1032 O O . ASP A 1 131 ? 11.818 -5.795 -5.340 1.00 89.06 131 ASP A O 1
ATOM 1036 N N . ASP A 1 132 ? 11.028 -4.661 -3.566 1.00 87.94 132 ASP A N 1
ATOM 1037 C CA . ASP A 1 132 ? 10.900 -5.820 -2.677 1.00 87.94 132 ASP A CA 1
ATOM 1038 C C . ASP A 1 132 ? 9.972 -6.884 -3.278 1.00 87.94 132 ASP A C 1
ATOM 1040 O O . ASP A 1 132 ? 10.307 -8.072 -3.331 1.00 87.94 132 ASP A O 1
ATOM 1044 N N . MET A 1 133 ? 8.799 -6.471 -3.768 1.00 87.12 133 MET A N 1
ATOM 1045 C CA . MET A 1 133 ? 7.818 -7.382 -4.358 1.00 87.12 133 MET A CA 1
ATOM 1046 C C . MET A 1 133 ? 8.327 -8.044 -5.637 1.00 87.12 133 MET A C 1
ATOM 1048 O O . MET A 1 133 ? 8.128 -9.248 -5.818 1.00 87.12 133 MET A O 1
ATOM 1052 N N . TYR A 1 134 ? 8.985 -7.282 -6.510 1.00 86.94 134 TYR A N 1
ATOM 1053 C CA . TYR A 1 134 ? 9.579 -7.803 -7.736 1.00 86.94 134 TYR A CA 1
ATOM 1054 C C . TYR A 1 134 ? 10.738 -8.759 -7.430 1.00 86.94 134 TYR A C 1
ATOM 1056 O O . TYR A 1 134 ? 10.808 -9.858 -7.982 1.00 86.94 134 TYR A O 1
ATOM 1064 N N . SER A 1 135 ? 11.603 -8.392 -6.485 1.00 84.94 135 SER A N 1
ATOM 1065 C CA . SER A 1 135 ? 12.738 -9.208 -6.053 1.00 84.94 135 SER A CA 1
ATOM 1066 C C . SER A 1 135 ? 12.307 -10.516 -5.388 1.00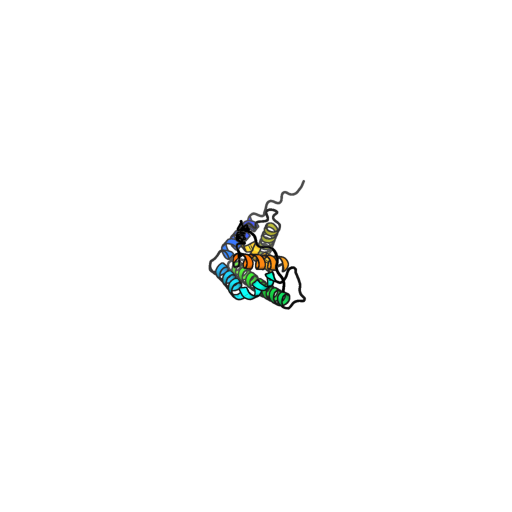 84.94 135 SER A C 1
ATOM 1068 O O . SER A 1 135 ? 12.933 -11.551 -5.615 1.00 84.94 135 SER A O 1
ATOM 1070 N N . MET A 1 136 ? 11.219 -10.514 -4.611 1.00 81.88 136 MET A N 1
ATOM 1071 C CA . MET A 1 136 ? 10.672 -11.731 -3.998 1.00 81.88 136 MET A CA 1
ATOM 1072 C C . MET A 1 136 ? 10.156 -12.742 -5.030 1.00 81.88 136 MET A C 1
ATOM 1074 O O . MET A 1 136 ? 10.247 -13.948 -4.796 1.00 81.88 136 MET A O 1
ATOM 1078 N N . THR A 1 137 ? 9.625 -12.283 -6.164 1.00 75.25 137 THR A N 1
ATOM 1079 C CA . THR A 1 137 ? 9.095 -13.161 -7.221 1.00 75.25 137 THR A CA 1
ATOM 1080 C C . THR A 1 137 ? 10.137 -13.529 -8.278 1.00 75.25 137 THR A C 1
ATOM 1082 O O . THR A 1 137 ? 10.025 -14.587 -8.894 1.00 75.25 137 THR A O 1
ATOM 1085 N N . HIS A 1 138 ? 11.182 -12.712 -8.439 1.00 76.38 138 HIS A N 1
ATOM 1086 C CA . HIS A 1 138 ? 12.224 -12.870 -9.460 1.00 76.38 138 HIS A CA 1
ATOM 1087 C C . HIS A 1 138 ? 13.615 -13.120 -8.872 1.00 76.38 138 HIS A C 1
ATOM 1089 O O . HIS A 1 138 ? 14.623 -12.867 -9.536 1.00 76.38 138 HIS A O 1
ATOM 1095 N N . TYR A 1 139 ? 13.682 -13.625 -7.635 1.00 64.56 139 TYR A N 1
ATOM 1096 C CA . TYR A 1 139 ? 14.935 -13.893 -6.939 1.00 64.56 139 TYR A CA 1
ATOM 1097 C C . TYR A 1 139 ? 15.858 -14.765 -7.795 1.00 64.56 139 TYR A C 1
ATOM 1099 O O . TYR A 1 139 ? 15.670 -15.977 -7.939 1.00 64.56 139 TYR A O 1
ATOM 1107 N N . ARG A 1 140 ? 16.888 -14.145 -8.372 1.00 57.50 140 ARG A N 1
ATOM 1108 C CA . ARG A 1 140 ? 17.943 -14.858 -9.077 1.00 57.50 140 ARG A CA 1
ATOM 1109 C C . ARG A 1 140 ? 18.933 -15.301 -8.013 1.00 57.50 140 ARG A C 1
ATOM 1111 O O . ARG A 1 140 ? 19.706 -14.483 -7.523 1.00 57.50 140 ARG A O 1
ATOM 1118 N N . MET A 1 141 ? 18.914 -16.587 -7.648 1.00 51.34 141 MET A N 1
ATOM 1119 C CA . MET A 1 141 ? 20.072 -17.164 -6.969 1.00 51.34 141 MET A CA 1
ATOM 1120 C C . MET A 1 141 ? 21.267 -16.908 -7.886 1.00 51.34 141 MET A C 1
ATOM 1122 O O . MET A 1 141 ? 21.352 -17.484 -8.972 1.00 51.34 141 MET A O 1
ATOM 1126 N N . LEU A 1 142 ? 22.157 -16.011 -7.464 1.00 55.28 142 LEU A N 1
ATOM 1127 C CA . LEU A 1 142 ? 23.538 -16.005 -7.911 1.00 55.28 142 LEU A CA 1
ATOM 1128 C C . LEU A 1 142 ? 24.127 -17.318 -7.389 1.00 55.28 142 LEU A C 1
ATOM 1130 O O . LEU A 1 142 ? 24.771 -17.356 -6.348 1.00 55.28 142 LEU A O 1
ATOM 1134 N N . MET A 1 143 ? 23.792 -18.427 -8.052 1.00 47.62 143 MET A N 1
ATOM 1135 C CA . MET A 1 143 ? 24.697 -19.557 -8.069 1.00 47.62 143 MET A CA 1
ATOM 1136 C C . MET A 1 143 ? 25.952 -18.964 -8.683 1.00 47.62 143 MET A C 1
ATOM 1138 O O . MET A 1 143 ? 25.900 -18.529 -9.837 1.00 47.62 143 MET A O 1
ATOM 1142 N N . ASP A 1 144 ? 27.010 -18.835 -7.882 1.00 48.00 144 ASP A N 1
ATOM 1143 C CA . ASP A 1 144 ? 28.355 -18.737 -8.424 1.00 48.00 144 ASP A CA 1
ATOM 1144 C C . ASP A 1 144 ? 28.405 -19.813 -9.508 1.00 48.00 144 ASP A C 1
ATOM 1146 O O . ASP A 1 144 ? 28.220 -21.000 -9.228 1.00 48.00 144 ASP A O 1
ATOM 1150 N N . GLU A 1 145 ? 28.467 -19.386 -10.768 1.00 50.03 145 GLU A N 1
ATOM 1151 C CA . GLU A 1 145 ? 28.820 -20.291 -11.843 1.00 50.03 145 GLU A CA 1
ATOM 1152 C C . GLU A 1 145 ? 30.203 -20.778 -11.440 1.00 50.03 145 GLU A C 1
ATOM 1154 O O . GLU A 1 145 ? 31.167 -20.017 -11.527 1.00 50.03 145 GLU A O 1
ATOM 1159 N N . ASP A 1 146 ? 30.246 -21.982 -10.860 1.00 47.50 146 ASP A N 1
ATOM 1160 C CA . ASP A 1 146 ? 31.471 -22.669 -10.500 1.00 47.50 146 ASP A CA 1
ATOM 1161 C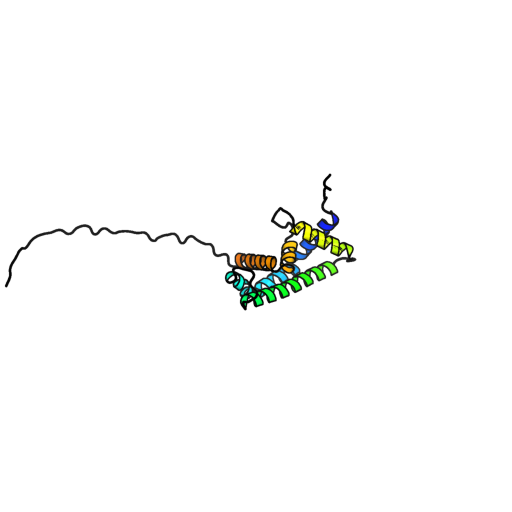 C . ASP A 1 146 ? 32.432 -22.485 -11.670 1.00 47.50 146 ASP A C 1
ATOM 1163 O O . ASP A 1 146 ? 32.162 -22.888 -12.807 1.00 47.50 146 ASP A O 1
ATOM 1167 N N . ASP A 1 147 ? 33.515 -21.781 -11.362 1.00 52.09 147 ASP A N 1
ATOM 1168 C CA . ASP A 1 147 ? 34.665 -21.526 -12.203 1.00 52.09 147 ASP A CA 1
ATOM 1169 C C . ASP A 1 147 ? 35.314 -22.872 -12.549 1.00 52.09 147 ASP A C 1
ATOM 1171 O O . ASP A 1 147 ? 36.316 -23.273 -11.967 1.00 52.09 147 ASP A O 1
ATOM 1175 N N . ASP A 1 148 ? 34.708 -23.606 -13.482 1.00 52.56 148 ASP A N 1
ATOM 1176 C CA . ASP A 1 148 ? 35.318 -24.750 -14.151 1.00 52.56 148 ASP A CA 1
ATOM 1177 C C . ASP A 1 148 ? 35.797 -24.322 -15.540 1.00 52.56 148 ASP A C 1
ATOM 1179 O O . ASP A 1 148 ? 35.483 -24.907 -16.576 1.00 52.56 148 ASP A O 1
ATOM 1183 N N . SER A 1 149 ? 36.594 -23.252 -15.562 1.00 47.12 149 SER A N 1
ATOM 1184 C CA . SER A 1 149 ? 37.589 -23.068 -16.613 1.00 47.12 149 SER A CA 1
ATOM 1185 C C . SER A 1 149 ? 38.907 -23.694 -16.157 1.00 47.12 149 SER A C 1
ATOM 1187 O O . SER A 1 149 ? 39.943 -23.038 -16.034 1.00 47.12 149 SER A O 1
ATOM 1189 N N . GLY A 1 150 ? 38.850 -25.005 -15.888 1.00 40.84 150 GLY A N 1
ATOM 1190 C CA . GLY A 1 150 ? 40.005 -25.861 -15.671 1.00 40.84 150 GLY A CA 1
ATOM 1191 C C . GLY A 1 150 ? 41.012 -25.700 -16.807 1.00 40.84 150 GLY A C 1
ATOM 1192 O O . GLY A 1 150 ? 40.898 -26.294 -17.878 1.00 40.84 150 GLY A O 1
ATOM 1193 N N . LYS A 1 151 ? 42.012 -24.855 -16.558 1.00 51.25 151 LYS A N 1
ATOM 1194 C CA . LYS A 1 151 ? 43.269 -24.817 -17.292 1.00 51.25 151 LYS A CA 1
ATOM 1195 C C . LYS A 1 151 ? 43.951 -26.167 -17.109 1.00 51.25 151 LYS A C 1
ATOM 1197 O O . LYS A 1 151 ? 44.586 -26.398 -16.086 1.00 51.25 151 LYS A O 1
ATOM 1202 N N . GLU A 1 152 ? 43.865 -27.026 -18.113 1.00 45.25 152 GLU A N 1
ATOM 1203 C CA . GLU A 1 152 ? 44.863 -28.072 -18.310 1.00 45.25 152 GLU A CA 1
ATOM 1204 C C . GLU A 1 152 ? 45.722 -27.700 -19.516 1.00 45.25 152 GLU A C 1
ATOM 1206 O O . GLU A 1 152 ? 45.422 -27.994 -20.675 1.00 45.25 152 GLU A O 1
ATOM 1211 N N . ASP A 1 153 ? 46.815 -27.007 -19.197 1.00 46.84 153 ASP A N 1
ATOM 1212 C CA . ASP A 1 153 ? 48.017 -26.939 -20.011 1.00 46.84 153 ASP A CA 1
ATOM 1213 C C . ASP A 1 153 ? 48.526 -28.374 -20.223 1.00 46.84 153 ASP A C 1
ATOM 1215 O O . ASP A 1 153 ? 49.214 -28.938 -19.374 1.00 46.84 153 ASP A O 1
ATOM 1219 N N . SER A 1 154 ? 48.171 -29.000 -21.347 1.00 44.38 154 SER A N 1
ATOM 1220 C CA . SER A 1 154 ? 48.779 -30.274 -21.730 1.00 44.38 154 SER A CA 1
ATOM 1221 C C . SER A 1 154 ? 50.084 -29.999 -22.470 1.00 44.38 154 SER A C 1
ATOM 1223 O O . SER A 1 154 ? 50.123 -29.719 -23.670 1.00 44.38 154 SER A O 1
ATOM 1225 N N . GLU A 1 155 ? 51.155 -30.025 -21.681 1.00 42.53 155 GLU A N 1
ATOM 1226 C CA . GLU A 1 155 ? 52.550 -30.043 -22.090 1.00 42.53 155 GLU A CA 1
ATOM 1227 C C . GLU A 1 155 ? 52.781 -31.041 -23.236 1.00 42.53 155 GLU A C 1
ATOM 1229 O O . GLU A 1 155 ? 52.676 -32.259 -23.084 1.00 42.53 155 GLU A O 1
ATOM 1234 N N . GLY A 1 156 ? 53.150 -30.517 -24.407 1.00 40.78 156 GLY A N 1
ATOM 1235 C CA . GLY A 1 156 ? 53.698 -31.315 -25.495 1.00 40.78 156 GLY A CA 1
ATOM 1236 C C . GLY A 1 156 ? 55.064 -31.873 -25.099 1.00 40.78 156 GLY A C 1
ATOM 1237 O O . GLY A 1 156 ? 56.074 -31.180 -25.213 1.00 40.78 156 GLY A O 1
ATOM 1238 N N . ILE A 1 157 ? 55.103 -33.131 -24.656 1.00 39.91 157 ILE A N 1
ATOM 1239 C CA . ILE A 1 157 ? 56.343 -33.865 -24.391 1.00 39.91 157 ILE A CA 1
ATOM 1240 C C . ILE A 1 157 ? 56.703 -34.784 -25.570 1.00 39.91 157 ILE A C 1
ATOM 1242 O O . ILE A 1 157 ? 56.013 -35.751 -25.876 1.00 39.91 157 ILE A O 1
ATOM 1246 N N . ALA A 1 158 ? 57.858 -34.446 -26.150 1.00 42.97 158 ALA A N 1
ATOM 1247 C CA . ALA A 1 158 ? 58.923 -35.277 -26.720 1.00 42.97 158 ALA A CA 1
ATOM 1248 C C . ALA A 1 158 ? 58.640 -36.248 -27.886 1.00 42.97 158 ALA A C 1
ATOM 1250 O O . ALA A 1 158 ? 58.043 -37.311 -27.745 1.00 42.97 158 ALA A O 1
ATOM 1251 N N . GLY A 1 159 ? 59.302 -35.943 -29.006 1.00 35.22 159 GLY A N 1
ATOM 1252 C CA . GLY A 1 159 ? 59.655 -36.879 -30.070 1.00 35.22 159 GLY A CA 1
ATOM 1253 C C . GLY A 1 159 ? 60.928 -36.413 -30.779 1.00 35.22 159 GLY A C 1
ATOM 1254 O O . GLY A 1 159 ? 60.866 -35.919 -31.898 1.00 35.22 159 GLY A O 1
ATOM 1255 N N . ASP A 1 160 ? 62.065 -36.510 -30.089 1.00 39.50 160 ASP A N 1
ATOM 1256 C CA . ASP A 1 160 ? 63.410 -36.357 -30.651 1.00 39.50 160 ASP A CA 1
ATOM 1257 C C . ASP A 1 160 ? 63.836 -37.674 -31.322 1.00 39.50 160 ASP A C 1
ATOM 1259 O O . ASP A 1 160 ? 63.839 -38.716 -30.666 1.00 39.50 160 ASP A O 1
ATOM 1263 N N . ALA A 1 161 ? 64.175 -37.628 -32.616 1.00 41.88 161 ALA A N 1
ATOM 1264 C CA . ALA A 1 161 ? 65.082 -38.581 -33.262 1.00 41.88 161 ALA A CA 1
ATOM 1265 C C . ALA A 1 161 ? 65.541 -38.098 -34.656 1.00 41.88 161 ALA A C 1
ATOM 1267 O O . ALA A 1 161 ? 64.877 -38.321 -35.663 1.00 41.88 161 ALA A O 1
ATOM 1268 N N . SER A 1 162 ? 66.750 -37.530 -34.666 1.00 40.59 162 SER A N 1
ATOM 1269 C CA . SER A 1 162 ? 67.872 -37.822 -35.581 1.00 40.59 162 SER A CA 1
ATOM 1270 C C . SER A 1 162 ? 67.799 -37.546 -37.096 1.00 40.59 162 SER A C 1
ATOM 1272 O O . SER A 1 162 ? 67.156 -38.249 -37.864 1.00 40.59 162 SER A O 1
ATOM 1274 N N . ASP A 1 163 ? 68.713 -36.643 -37.473 1.00 41.47 163 ASP A N 1
ATOM 1275 C CA . ASP A 1 163 ? 69.847 -36.868 -38.390 1.00 41.47 163 ASP A CA 1
ATOM 1276 C C . ASP A 1 163 ? 69.612 -36.857 -39.913 1.00 41.47 163 ASP A C 1
ATOM 1278 O O . ASP A 1 163 ? 68.767 -37.555 -40.466 1.00 41.47 163 ASP A O 1
ATOM 1282 N N . GLY A 1 164 ? 70.447 -36.078 -40.609 1.00 41.41 164 GLY A N 1
ATOM 1283 C CA . GLY A 1 164 ? 70.503 -36.054 -42.071 1.00 41.41 164 GLY A CA 1
ATOM 1284 C C . GLY A 1 164 ? 70.852 -34.695 -42.670 1.00 41.41 164 GLY A C 1
ATOM 1285 O O . GLY A 1 164 ? 69.992 -33.991 -43.193 1.00 41.41 164 GLY A O 1
ATOM 1286 N N . GLY A 1 165 ? 72.132 -34.326 -42.621 1.00 36.50 165 GLY A N 1
ATOM 1287 C CA . GLY A 1 165 ? 72.669 -33.156 -43.313 1.00 36.50 165 GLY A CA 1
ATOM 1288 C C . GLY A 1 165 ? 72.642 -33.242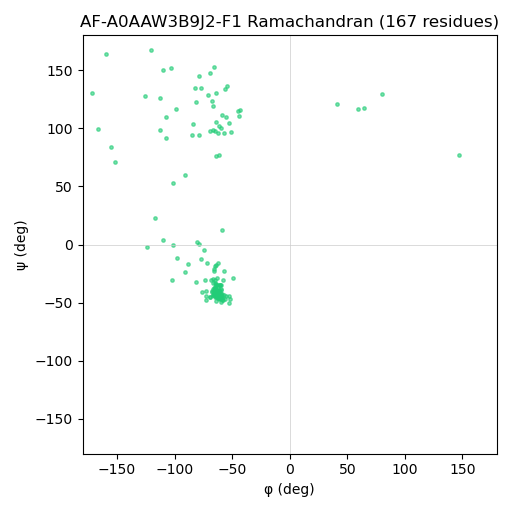 -44.851 1.00 36.50 165 GLY A C 1
ATOM 1289 O O . GLY A 1 165 ? 72.746 -34.313 -45.437 1.00 36.50 165 GLY A O 1
ATOM 1290 N N . TRP A 1 166 ? 72.574 -32.052 -45.461 1.00 43.84 166 TRP A N 1
ATOM 1291 C CA . TRP A 1 166 ? 73.058 -31.619 -46.785 1.00 43.84 166 TRP A CA 1
ATOM 1292 C C . TRP A 1 166 ? 72.908 -32.540 -48.013 1.00 43.84 166 TRP A C 1
ATOM 1294 O O . TRP A 1 166 ? 73.628 -33.527 -48.144 1.00 43.84 166 TRP A O 1
ATOM 1304 N N . ARG A 1 167 ? 72.191 -32.045 -49.041 1.00 38.75 167 ARG A N 1
ATOM 1305 C CA . ARG A 1 167 ? 72.719 -31.865 -50.418 1.00 38.75 167 ARG A CA 1
ATOM 1306 C C . ARG A 1 167 ? 71.750 -31.098 -51.339 1.00 38.75 167 ARG A C 1
ATOM 1308 O O . ARG A 1 167 ? 70.585 -31.450 -51.453 1.00 38.75 167 ARG A O 1
ATOM 1315 N N . ILE A 1 168 ? 72.302 -30.085 -52.009 1.00 46.09 168 ILE A N 1
ATOM 1316 C CA . ILE A 1 168 ? 71.822 -29.412 -53.238 1.00 46.09 168 ILE A CA 1
ATOM 1317 C C . ILE A 1 168 ? 72.207 -30.347 -54.421 1.00 46.09 168 ILE A C 1
ATOM 1319 O O . ILE A 1 168 ? 73.226 -31.043 -54.283 1.00 46.09 168 ILE A O 1
ATOM 1323 N N . PRO A 1 169 ? 71.433 -30.482 -55.521 1.00 51.62 169 PRO A N 1
ATOM 1324 C CA . PRO A 1 169 ? 71.263 -29.464 -56.576 1.00 51.62 169 PRO A CA 1
ATOM 1325 C C . PRO A 1 169 ? 69.825 -28.976 -56.770 1.00 51.62 169 PRO A C 1
ATOM 1327 O O . PRO A 1 169 ? 68.904 -29.820 -56.721 1.00 51.62 169 PRO A O 1
#

pLDDT: mean 77.44, std 18.93, range [35.22, 97.19]

InterPro domains:
  IPR023379 BART domain [PF11527] (12-128)
  IPR042541 BART domain superfamily [G3DSA:1.20.1520.10] (7-144)

Secondary structure (DSSP, 8-state):
--------HHHHHHHHHHHHHHTSHHHHHHHHHHHHHTHHHHGGGGG--S--SSSHHHHHHHHHHHHHHHHHHHHHHHHHHTSSS--HHHHHHHHHHHHHHHT-SSSS-S-HHHHHHHHHH-HHHHHHHHHHHHHHHS-------------------------------

Solvent-accessible surface area (backbone atoms only — not comparable to full-atom values): 10441 Å² total; per-residue (Å²): 135,81,82,80,81,70,79,56,68,67,24,54,54,49,46,51,52,50,31,56,52,46,70,31,67,74,48,44,50,50,54,50,48,53,51,66,77,36,46,81,59,37,60,46,50,84,75,47,96,60,100,58,74,89,45,72,61,36,47,52,49,50,54,48,48,53,54,47,28,54,51,52,50,50,54,53,52,54,55,49,68,72,44,96,74,78,46,72,66,56,53,51,35,42,52,48,35,47,53,52,52,70,68,39,88,63,89,65,67,93,42,69,50,49,56,58,50,48,32,43,76,35,73,68,49,28,51,53,50,39,47,52,55,43,45,71,77,60,64,73,80,80,65,74,76,76,86,75,78,76,81,74,83,78,78,87,77,85,87,88,78,83,88,84,80,88,84,86,134

Mean predicted aligned error: 12.9 Å

Foldseek 3Di:
DDPPPDQDPLLQVLLVLLLVLCPDPVNVVLVVVLCVVCLVLLVLLVVDPDQDCPDPSNVSLVVSLQVLLVSLVVSVVVSQVPDPDDDPVSVVSNVVSLVCQPPDPPPDRPGPNSLSNVLSVDVVSVSVVSNVSNCVVVVDPPPVPPPPPDDDPPDDDDDDDDDDDDDDD

Radius of gyration: 30.17 Å; Cα contacts (8 Å, |Δi|>4): 90; chains: 1; bounding box: 93×54×90 Å

Nearest PDB structures (foldseek):
  2n2n-assembly1_A  TM=4.420E-01  e=3.202E+00  Homo sapiens
  5fu7-assembly1_A  TM=2.257E-01  e=1.167E+00  Homo sapiens
  7ue2-assembly1_A  TM=2.620E-01  e=7.946E+00  synthetic construct

Organism: NCBI:txid5678